Protein AF-E6MGT0-F1 (afdb_monomer_lite)

InterPro domains:
  IPR036736 ACP-like superfamily [G3DSA:1.10.1200.10] (1-79)
  IPR036736 ACP-like superfamily [SSF47336] (1-77)

Secondary structure (DSSP, 8-state):
-HHHHHHHHHHHHTTT-SSS-S--HHHHHHT--HHHHHHHHHHHHHHHT----HHHHHHHTT--HHHHHHHHHHHSPP-

Radius of gyration: 12.05 Å; chains: 1; bounding box: 27×23×33 Å

Organism: NCBI:txid887929

Structure (mmCIF, N/CA/C/O backbone):
data_AF-E6MGT0-F1
#
_entry.id   AF-E6MGT0-F1
#
loop_
_atom_site.group_PDB
_atom_site.id
_atom_site.type_symbol
_atom_site.label_atom_id
_atom_site.label_alt_id
_atom_site.label_comp_id
_atom_site.label_asym_id
_atom_site.label_entity_id
_atom_site.label_seq_id
_atom_site.pdbx_PDB_ins_code
_atom_site.Cartn_x
_atom_site.Cartn_y
_atom_site.Cartn_z
_atom_site.occupancy
_atom_site.B_iso_or_equiv
_atom_site.auth_seq_id
_atom_site.auth_comp_id
_atom_site.auth_asym_id
_atom_site.auth_atom_id
_atom_site.pdbx_PDB_model_num
ATOM 1 N N . MET A 1 1 ? 2.905 -6.796 9.908 1.00 82.56 1 MET A N 1
ATOM 2 C CA . MET A 1 1 ? 2.293 -6.392 8.631 1.00 82.56 1 MET A CA 1
ATOM 3 C C . MET A 1 1 ? 3.338 -6.140 7.549 1.00 82.56 1 MET A C 1
ATOM 5 O O . MET A 1 1 ? 3.154 -6.640 6.453 1.00 82.56 1 MET A O 1
ATOM 9 N N . LEU A 1 2 ? 4.457 -5.476 7.876 1.00 85.62 2 LEU A N 1
ATOM 10 C CA . LEU A 1 2 ? 5.582 -5.184 6.965 1.00 85.62 2 LEU A CA 1
ATOM 11 C C . LEU A 1 2 ? 5.904 -6.297 5.947 1.00 85.62 2 LEU A C 1
ATOM 13 O O . LEU A 1 2 ? 5.638 -6.112 4.767 1.00 85.62 2 LEU A O 1
ATOM 17 N N . LYS A 1 3 ? 6.349 -7.482 6.399 1.00 86.69 3 LYS A N 1
ATOM 18 C CA . LYS A 1 3 ? 6.693 -8.607 5.500 1.00 86.69 3 LYS A CA 1
ATOM 19 C C . LYS A 1 3 ? 5.572 -9.010 4.541 1.00 86.69 3 LYS A C 1
ATOM 21 O O . LYS A 1 3 ? 5.823 -9.382 3.405 1.00 86.69 3 LYS A O 1
ATOM 26 N N . GLU A 1 4 ? 4.328 -8.959 5.006 1.00 88.38 4 GLU A N 1
ATOM 27 C CA . GLU A 1 4 ? 3.177 -9.339 4.190 1.00 88.38 4 GLU A CA 1
ATOM 28 C C . GLU A 1 4 ? 2.892 -8.296 3.102 1.00 88.38 4 GLU A C 1
ATOM 30 O O . GLU A 1 4 ? 2.556 -8.657 1.977 1.00 88.38 4 GLU A O 1
ATOM 35 N N . ILE A 1 5 ? 3.045 -7.012 3.426 1.00 87.38 5 ILE A N 1
ATOM 36 C CA . ILE A 1 5 ? 2.905 -5.918 2.463 1.00 87.38 5 ILE A CA 1
ATOM 37 C C . ILE A 1 5 ? 4.051 -5.940 1.450 1.00 87.38 5 ILE A C 1
ATOM 39 O O . ILE A 1 5 ? 3.796 -5.814 0.255 1.00 87.38 5 ILE A O 1
ATOM 43 N N . GLU A 1 6 ? 5.285 -6.181 1.893 1.00 87.12 6 GLU A N 1
ATOM 44 C CA . GLU A 1 6 ? 6.435 -6.360 1.000 1.00 87.12 6 GLU A CA 1
ATOM 45 C C . GLU A 1 6 ? 6.193 -7.501 0.001 1.00 87.12 6 GLU A C 1
ATOM 47 O O . GLU A 1 6 ? 6.411 -7.337 -1.196 1.00 87.12 6 GLU A O 1
ATOM 52 N N . GLU A 1 7 ? 5.657 -8.639 0.451 1.00 87.31 7 GLU A N 1
ATOM 53 C CA . GLU A 1 7 ? 5.302 -9.750 -0.440 1.00 87.31 7 GLU A CA 1
ATOM 54 C C . GLU A 1 7 ? 4.215 -9.388 -1.463 1.00 87.31 7 GLU A C 1
ATOM 56 O O . GLU A 1 7 ? 4.254 -9.877 -2.593 1.00 87.31 7 GLU A O 1
ATOM 61 N N . ILE A 1 8 ? 3.232 -8.559 -1.095 1.00 87.50 8 ILE A N 1
ATOM 62 C CA . ILE A 1 8 ? 2.202 -8.074 -2.030 1.00 87.50 8 ILE A CA 1
ATOM 63 C C . ILE A 1 8 ? 2.839 -7.176 -3.085 1.00 87.50 8 ILE A C 1
ATOM 65 O O . ILE A 1 8 ? 2.610 -7.383 -4.276 1.00 87.50 8 ILE A O 1
ATOM 69 N N . ILE A 1 9 ? 3.667 -6.226 -2.650 1.00 85.12 9 ILE A N 1
ATOM 70 C CA . ILE A 1 9 ? 4.400 -5.315 -3.531 1.00 85.12 9 ILE A CA 1
ATOM 71 C C . ILE A 1 9 ? 5.219 -6.118 -4.552 1.00 85.12 9 ILE A C 1
ATOM 73 O O . ILE A 1 9 ? 5.086 -5.916 -5.760 1.00 85.12 9 ILE A O 1
ATOM 77 N N . LEU A 1 10 ? 5.984 -7.108 -4.085 1.00 83.56 10 LEU A N 1
ATOM 78 C CA . LEU A 1 10 ? 6.805 -7.962 -4.944 1.00 83.56 10 LEU A CA 1
ATOM 79 C C . LEU A 1 10 ? 5.970 -8.813 -5.915 1.00 83.56 10 LEU A C 1
ATOM 81 O O . LEU A 1 10 ? 6.378 -9.024 -7.056 1.00 83.56 10 LEU A O 1
ATOM 85 N N . LYS A 1 11 ? 4.786 -9.284 -5.502 1.00 81.38 11 LYS A N 1
ATOM 86 C CA . LYS A 1 11 ? 3.865 -10.032 -6.378 1.00 81.38 11 LYS A CA 1
ATOM 87 C C . LYS A 1 11 ? 3.257 -9.182 -7.487 1.00 81.38 11 LYS A C 1
ATOM 89 O O . LYS A 1 11 ? 2.935 -9.743 -8.528 1.00 81.38 11 LYS A O 1
ATOM 94 N N . ILE A 1 12 ? 3.084 -7.880 -7.272 1.00 79.62 12 ILE A N 1
ATOM 95 C CA . ILE A 1 12 ? 2.600 -6.952 -8.304 1.00 79.62 12 ILE A CA 1
ATOM 96 C C . ILE A 1 12 ? 3.742 -6.589 -9.266 1.00 79.62 12 ILE A C 1
ATOM 98 O O . ILE A 1 12 ? 3.511 -6.473 -10.466 1.00 79.62 12 ILE A O 1
ATOM 102 N N . ALA A 1 13 ? 4.979 -6.493 -8.767 1.00 72.62 13 ALA A N 1
ATOM 103 C CA . ALA A 1 13 ? 6.166 -6.222 -9.579 1.00 72.62 13 ALA A CA 1
ATOM 104 C C . ALA A 1 13 ? 6.543 -7.387 -10.523 1.00 72.62 13 ALA A C 1
ATOM 106 O O . ALA A 1 13 ? 6.831 -7.187 -11.701 1.00 72.62 13 ALA A O 1
ATOM 107 N N . ALA A 1 14 ? 6.517 -8.624 -10.017 1.00 65.31 14 ALA A N 1
ATOM 108 C CA . ALA A 1 14 ? 7.006 -9.824 -10.706 1.00 65.31 14 ALA A CA 1
ATOM 109 C C . ALA A 1 14 ? 6.340 -10.231 -12.050 1.00 65.31 14 ALA A C 1
ATOM 111 O O . ALA A 1 14 ? 7.039 -10.826 -12.871 1.00 65.31 14 ALA A O 1
ATOM 112 N N . PRO A 1 15 ? 5.039 -10.004 -12.332 1.00 60.19 15 PRO A N 1
ATOM 113 C CA . PRO A 1 15 ? 4.392 -10.592 -13.507 1.00 60.19 15 PRO A CA 1
ATOM 114 C C . PRO A 1 15 ? 4.580 -9.793 -14.804 1.00 60.19 15 PRO A C 1
ATOM 116 O O . PRO A 1 15 ? 4.211 -10.297 -15.862 1.00 60.19 15 PRO A O 1
ATOM 119 N N . GLN A 1 16 ? 5.066 -8.547 -14.745 1.00 55.53 16 GLN A N 1
ATOM 120 C CA . GLN A 1 16 ? 4.937 -7.603 -15.868 1.00 55.53 16 GLN A CA 1
ATOM 121 C C . GLN A 1 16 ? 6.225 -6.860 -16.247 1.00 55.53 16 GLN A C 1
ATOM 123 O O . GLN A 1 16 ? 6.253 -6.238 -17.306 1.00 55.53 16 GLN A O 1
ATOM 128 N N . ASP A 1 17 ? 7.286 -6.969 -15.447 1.00 53.56 17 ASP A N 1
ATOM 129 C CA . ASP A 1 17 ? 8.584 -6.355 -15.725 1.00 53.56 17 ASP A CA 1
ATOM 130 C C . ASP A 1 17 ? 9.686 -7.420 -15.726 1.00 53.56 17 ASP A C 1
ATOM 132 O O . ASP A 1 17 ? 10.306 -7.721 -14.709 1.00 53.56 17 ASP A O 1
ATOM 136 N N . THR A 1 18 ? 9.966 -7.991 -16.898 1.00 51.38 18 THR A N 1
ATOM 137 C CA . THR A 1 18 ? 11.177 -8.805 -17.109 1.00 51.38 18 THR A CA 1
ATOM 138 C C . THR A 1 18 ? 12.471 -7.985 -17.005 1.00 51.38 18 THR A C 1
ATOM 140 O O . THR A 1 18 ? 13.538 -8.578 -16.867 1.00 51.38 18 THR A O 1
ATOM 143 N N . ASP A 1 19 ? 12.373 -6.648 -17.042 1.00 50.16 19 ASP A N 1
ATOM 144 C CA . ASP A 1 19 ? 13.493 -5.700 -16.949 1.00 50.16 19 ASP A CA 1
ATOM 145 C C . ASP A 1 19 ? 13.681 -5.086 -15.545 1.00 50.16 19 ASP A C 1
ATOM 147 O O . ASP A 1 19 ? 14.735 -4.506 -15.272 1.00 50.16 19 ASP A O 1
ATOM 151 N N . LEU A 1 20 ? 12.727 -5.254 -14.615 1.00 51.84 20 LEU A N 1
ATOM 152 C CA . LEU A 1 20 ? 12.943 -4.928 -13.199 1.00 51.84 20 LEU A CA 1
ATOM 153 C C . LEU A 1 20 ? 13.679 -6.093 -12.539 1.00 51.84 20 LEU A C 1
ATOM 155 O O . LEU A 1 20 ? 13.106 -6.963 -11.884 1.00 51.84 20 LEU A O 1
ATOM 159 N N . ILE A 1 21 ? 14.993 -6.101 -12.743 1.00 49.47 21 ILE A N 1
ATOM 160 C CA . ILE A 1 21 ? 15.952 -6.908 -11.993 1.00 49.47 21 ILE A CA 1
ATOM 161 C C . ILE A 1 21 ? 15.649 -6.725 -10.501 1.00 49.47 21 ILE A C 1
ATOM 163 O O . ILE A 1 21 ? 15.885 -5.647 -9.967 1.00 49.47 21 ILE A O 1
ATOM 167 N N . ALA A 1 22 ? 15.101 -7.768 -9.867 1.00 53.38 22 ALA A N 1
ATOM 168 C CA . ALA A 1 22 ? 15.002 -7.977 -8.420 1.00 53.38 22 ALA A CA 1
ATOM 169 C C . ALA A 1 22 ? 15.011 -6.683 -7.579 1.00 53.38 22 ALA A C 1
ATOM 171 O O . ALA A 1 22 ? 15.953 -6.427 -6.833 1.00 53.38 22 ALA A O 1
ATOM 172 N N . CYS A 1 23 ? 13.981 -5.855 -7.727 1.00 60.09 23 CYS A N 1
ATOM 173 C CA . CYS A 1 23 ? 13.817 -4.662 -6.910 1.00 60.09 23 CYS A CA 1
ATOM 174 C C . CYS A 1 23 ? 13.086 -5.057 -5.628 1.00 60.09 23 CYS A C 1
ATOM 176 O O . CYS A 1 23 ? 11.985 -5.604 -5.674 1.00 60.09 23 CYS A O 1
ATOM 178 N N . ASP A 1 24 ? 13.719 -4.823 -4.482 1.00 78.44 24 ASP A N 1
ATOM 179 C CA . ASP A 1 24 ? 13.055 -4.867 -3.183 1.00 78.44 24 ASP A CA 1
ATOM 180 C C . ASP A 1 24 ? 11.828 -3.928 -3.154 1.00 78.44 24 ASP A C 1
ATOM 182 O O . ASP A 1 24 ? 11.625 -3.094 -4.043 1.00 78.44 24 ASP A O 1
ATOM 186 N N . ALA A 1 25 ? 10.979 -4.070 -2.134 1.00 82.94 25 ALA A N 1
ATOM 187 C CA . ALA A 1 25 ? 9.734 -3.310 -2.044 1.00 82.94 25 ALA A CA 1
ATOM 188 C C . ALA A 1 25 ? 9.951 -1.786 -2.104 1.00 82.94 25 ALA A C 1
ATOM 190 O O . ALA A 1 25 ? 9.120 -1.087 -2.680 1.00 82.94 25 ALA A O 1
ATOM 191 N N . GLN A 1 26 ? 11.071 -1.278 -1.574 1.00 83.88 26 GLN A N 1
ATOM 192 C CA . GLN A 1 26 ? 11.389 0.149 -1.609 1.00 83.88 26 GLN A CA 1
ATOM 193 C C . GLN A 1 26 ? 11.704 0.599 -3.031 1.00 83.88 26 GLN A C 1
ATOM 195 O O . GLN A 1 26 ? 11.101 1.547 -3.525 1.00 83.88 26 GLN A O 1
ATOM 200 N N . SER A 1 27 ? 12.560 -0.145 -3.726 1.00 79.75 27 SER A N 1
ATOM 201 C CA . SER A 1 27 ? 12.903 0.128 -5.122 1.00 79.75 27 SER A CA 1
ATOM 202 C C . SER A 1 27 ? 11.670 0.119 -6.042 1.00 79.75 27 SER A C 1
ATOM 204 O O . SER A 1 27 ? 11.599 0.908 -6.986 1.00 79.75 27 SER A O 1
ATOM 206 N N . TYR A 1 28 ? 10.671 -0.729 -5.768 1.00 80.75 28 TYR A N 1
ATOM 207 C CA . TYR A 1 28 ? 9.396 -0.703 -6.494 1.00 80.75 28 TYR A CA 1
ATOM 208 C C . TYR A 1 28 ? 8.570 0.558 -6.192 1.00 80.75 28 TYR A C 1
ATOM 210 O O . TYR A 1 28 ? 8.058 1.178 -7.124 1.00 80.75 28 TYR A O 1
ATOM 218 N N . LEU A 1 29 ? 8.462 0.960 -4.917 1.00 82.75 29 LEU A N 1
ATOM 219 C CA . LEU A 1 29 ? 7.774 2.195 -4.509 1.00 82.75 29 LEU A CA 1
ATOM 220 C C . LEU A 1 29 ? 8.416 3.458 -5.100 1.00 82.75 29 LEU A C 1
ATOM 222 O O . LEU A 1 29 ? 7.700 4.368 -5.512 1.00 82.75 29 LEU A O 1
ATOM 226 N N . ASP A 1 30 ? 9.740 3.489 -5.223 1.00 80.81 30 ASP A N 1
ATOM 227 C CA . ASP A 1 30 ? 10.461 4.646 -5.765 1.00 80.81 30 ASP A CA 1
ATOM 228 C C . ASP A 1 30 ? 10.254 4.828 -7.281 1.00 80.81 30 ASP A C 1
ATOM 230 O O . ASP A 1 30 ? 10.359 5.939 -7.801 1.00 80.81 30 ASP A O 1
ATOM 234 N N . ASN A 1 31 ? 9.942 3.746 -8.005 1.00 77.19 31 ASN A N 1
ATOM 235 C CA . ASN A 1 31 ? 9.770 3.742 -9.466 1.00 77.19 31 ASN A CA 1
ATOM 236 C C . ASN A 1 31 ? 8.301 3.605 -9.899 1.00 77.19 31 ASN A C 1
ATOM 238 O O . ASN A 1 31 ? 7.986 3.293 -11.052 1.00 77.19 31 ASN A O 1
ATOM 242 N N . LEU A 1 32 ? 7.386 3.825 -8.963 1.00 78.88 32 LEU A N 1
ATOM 243 C CA . LEU A 1 32 ? 5.979 3.511 -9.113 1.00 78.88 32 LEU A CA 1
ATOM 244 C C . LEU A 1 32 ? 5.264 4.602 -9.923 1.00 78.88 32 LEU A C 1
ATOM 246 O O . LEU A 1 32 ? 5.193 5.765 -9.532 1.00 78.88 32 LEU A O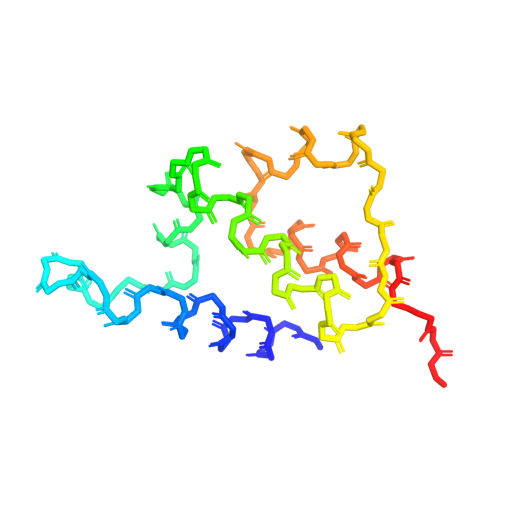 1
ATOM 250 N N . ASN A 1 33 ? 4.709 4.230 -11.077 1.00 81.75 33 ASN A N 1
ATOM 251 C CA . ASN A 1 33 ? 3.867 5.139 -11.857 1.00 81.75 33 ASN A CA 1
ATOM 252 C C . ASN A 1 33 ? 2.423 5.170 -11.320 1.00 81.75 33 ASN A C 1
ATOM 254 O O . ASN A 1 33 ? 2.001 4.312 -10.545 1.00 81.75 33 ASN A O 1
ATOM 258 N N . SER A 1 34 ? 1.628 6.142 -11.770 1.00 82.00 34 SER A N 1
ATOM 259 C CA . SER A 1 34 ? 0.258 6.346 -11.279 1.00 82.00 34 SER A CA 1
ATOM 260 C C . SER A 1 34 ? -0.676 5.145 -11.485 1.00 82.00 34 SER A C 1
ATOM 262 O O . SER A 1 34 ? -1.525 4.896 -10.633 1.00 82.00 34 SER A O 1
ATOM 264 N N . LEU A 1 35 ? -0.522 4.372 -12.566 1.00 84.12 35 LEU A N 1
ATOM 265 C CA . LEU A 1 35 ? -1.331 3.168 -12.808 1.00 84.12 35 LEU A CA 1
ATOM 266 C C . LEU A 1 35 ? -0.963 2.045 -11.836 1.00 84.12 35 LEU A C 1
ATOM 268 O O . LEU A 1 35 ? -1.844 1.430 -11.239 1.00 84.12 35 LEU A O 1
ATOM 272 N N . ARG A 1 36 ? 0.339 1.824 -11.635 1.00 81.06 36 ARG A N 1
ATOM 273 C CA . ARG A 1 36 ? 0.863 0.846 -10.674 1.00 81.06 36 ARG A CA 1
ATOM 274 C C . ARG A 1 36 ? 0.465 1.194 -9.248 1.00 81.06 36 ARG A C 1
ATOM 276 O O . ARG A 1 36 ? 0.200 0.299 -8.450 1.00 81.06 36 ARG A O 1
ATOM 283 N N . PHE A 1 37 ? 0.397 2.486 -8.936 1.00 86.31 37 PHE A N 1
ATO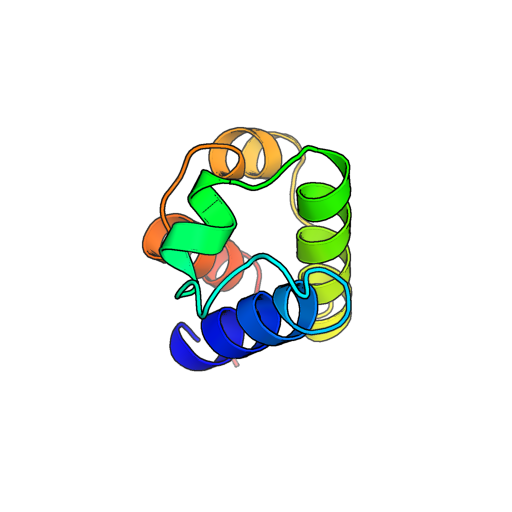M 284 C CA . PHE A 1 37 ? 0.004 2.947 -7.613 1.00 86.31 37 PHE A CA 1
ATOM 285 C C . PHE A 1 37 ? -1.454 2.583 -7.344 1.00 86.31 37 PHE A C 1
ATOM 287 O O . PHE A 1 37 ? -1.763 1.996 -6.312 1.00 86.31 37 PHE A O 1
ATOM 294 N N . ILE A 1 38 ? -2.337 2.833 -8.313 1.00 88.00 38 ILE A N 1
ATOM 295 C CA . ILE A 1 38 ? -3.752 2.455 -8.221 1.00 88.00 38 ILE A CA 1
ATOM 296 C C . ILE A 1 38 ? -3.916 0.933 -8.088 1.00 88.00 38 ILE A C 1
ATOM 298 O O . ILE A 1 38 ? -4.716 0.483 -7.269 1.00 88.00 38 ILE A O 1
ATOM 302 N N . GLU A 1 39 ? -3.156 0.139 -8.849 1.00 87.75 39 GLU A N 1
ATOM 303 C CA . GLU A 1 39 ? -3.163 -1.329 -8.755 1.00 87.75 39 GLU A CA 1
AT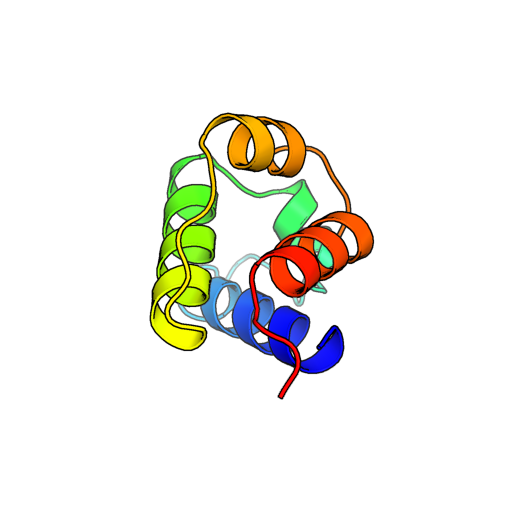OM 304 C C . GLU A 1 39 ? -2.763 -1.806 -7.348 1.00 87.75 39 GLU A C 1
ATOM 306 O O . GLU A 1 39 ? -3.501 -2.572 -6.727 1.00 87.75 39 GLU A O 1
ATOM 311 N N . LEU A 1 40 ? -1.655 -1.290 -6.803 1.00 89.12 40 LEU A N 1
ATOM 312 C CA . LEU A 1 40 ? -1.198 -1.607 -5.446 1.00 89.12 40 LEU A CA 1
ATOM 313 C C . LEU A 1 40 ? -2.246 -1.256 -4.388 1.00 89.12 40 LEU A C 1
ATOM 315 O O . LEU A 1 40 ? -2.555 -2.084 -3.531 1.00 89.12 40 LEU A O 1
ATOM 319 N N . ILE A 1 41 ? -2.814 -0.054 -4.461 1.00 91.75 41 ILE A N 1
ATOM 320 C CA . ILE A 1 41 ? -3.846 0.393 -3.523 1.00 91.75 41 ILE A CA 1
ATOM 321 C C . ILE A 1 41 ? -5.079 -0.508 -3.601 1.00 91.75 41 ILE A C 1
ATOM 323 O O . ILE A 1 41 ? -5.571 -0.944 -2.565 1.00 91.75 41 ILE A O 1
ATOM 327 N N . THR A 1 42 ? -5.523 -0.858 -4.809 1.00 91.62 42 THR A N 1
ATOM 328 C CA . THR A 1 42 ? -6.694 -1.724 -5.013 1.00 91.62 42 THR A CA 1
ATOM 329 C C . THR A 1 42 ? -6.482 -3.098 -4.375 1.00 91.62 42 THR A C 1
ATOM 331 O O . THR A 1 42 ? -7.340 -3.567 -3.632 1.00 91.62 42 THR A O 1
ATOM 334 N N . VAL A 1 43 ? -5.314 -3.716 -4.585 1.00 92.12 43 VAL A N 1
ATOM 335 C CA . VAL A 1 43 ? -4.989 -5.029 -4.000 1.00 92.12 43 VAL A CA 1
ATOM 336 C C . VAL A 1 43 ? -4.962 -4.978 -2.469 1.00 92.12 43 VAL A C 1
ATOM 338 O O . VAL A 1 43 ? -5.424 -5.909 -1.810 1.00 92.12 43 VAL A O 1
ATOM 341 N N . ILE A 1 44 ? -4.426 -3.904 -1.885 1.00 92.12 44 ILE A N 1
ATOM 342 C CA . ILE A 1 44 ? -4.378 -3.729 -0.428 1.00 92.12 44 ILE A CA 1
ATOM 343 C C . ILE A 1 44 ? -5.784 -3.520 0.148 1.00 92.12 44 ILE A C 1
ATOM 345 O O . ILE A 1 44 ? -6.126 -4.156 1.147 1.00 92.12 44 ILE A O 1
ATOM 349 N N . GLU A 1 45 ? -6.607 -2.683 -0.485 1.00 93.44 45 GLU A N 1
ATOM 350 C CA . GLU A 1 45 ? -7.998 -2.456 -0.079 1.00 93.44 45 GLU A CA 1
ATOM 351 C C . GLU A 1 45 ? -8.817 -3.749 -0.101 1.00 93.44 45 GLU A C 1
ATOM 353 O O . GLU A 1 45 ? -9.482 -4.067 0.883 1.00 93.44 45 GLU A O 1
ATOM 358 N N . GLU A 1 46 ? -8.718 -4.531 -1.179 1.00 93.00 46 GLU A N 1
ATOM 359 C CA . GLU A 1 46 ? -9.410 -5.817 -1.304 1.00 93.00 46 GLU A CA 1
ATOM 360 C C . GLU A 1 46 ? -8.923 -6.841 -0.276 1.00 93.00 46 GLU A C 1
ATOM 362 O O . GLU A 1 46 ? -9.727 -7.563 0.316 1.00 93.00 46 GLU A O 1
ATOM 367 N N . LYS A 1 47 ? -7.608 -6.913 -0.041 1.00 91.81 47 LYS A N 1
ATOM 368 C CA . LYS A 1 47 ? -7.029 -7.898 0.877 1.00 91.81 47 LYS A CA 1
ATOM 369 C C . LYS A 1 47 ? -7.449 -7.670 2.325 1.00 91.81 47 LYS A C 1
ATOM 371 O O . LYS A 1 47 ? -7.678 -8.639 3.050 1.00 91.81 47 LYS A O 1
ATOM 376 N N . TYR A 1 48 ? -7.475 -6.413 2.756 1.00 91.31 48 TYR A N 1
ATOM 377 C CA . TYR A 1 48 ? -7.752 -6.066 4.147 1.00 91.31 48 TYR A CA 1
ATOM 378 C C . TYR A 1 48 ? -9.190 -5.592 4.390 1.00 91.31 48 TYR A C 1
ATOM 380 O O . TYR A 1 48 ? -9.529 -5.324 5.540 1.00 91.31 48 TYR A O 1
ATOM 388 N N . ASP A 1 49 ? -10.023 -5.532 3.347 1.00 93.31 49 ASP A N 1
ATOM 389 C CA . ASP A 1 49 ?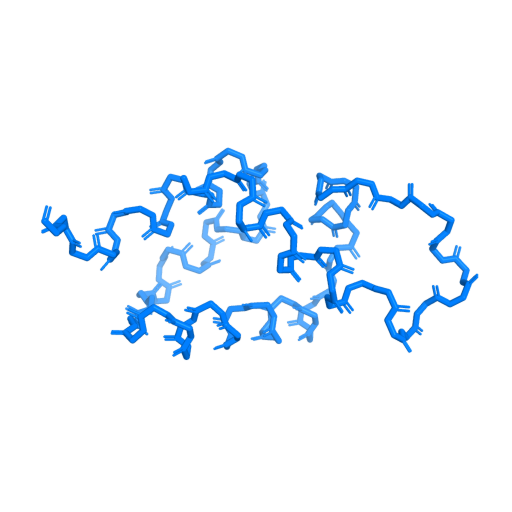 -11.390 -4.991 3.386 1.00 93.31 49 ASP A CA 1
ATOM 390 C C . ASP A 1 49 ? -11.428 -3.566 3.971 1.00 93.31 49 ASP A C 1
ATOM 392 O O . ASP A 1 49 ? -12.200 -3.236 4.872 1.00 93.31 49 ASP A O 1
ATOM 396 N N . ILE A 1 50 ? -10.524 -2.718 3.472 1.00 93.25 50 ILE A N 1
ATOM 397 C CA . ILE A 1 50 ? -10.369 -1.317 3.885 1.00 93.25 50 ILE A CA 1
ATOM 398 C C . ILE A 1 50 ? -10.600 -0.370 2.707 1.00 93.25 50 ILE A C 1
ATOM 400 O O . ILE A 1 50 ? -10.591 -0.777 1.548 1.00 93.25 50 ILE A O 1
ATOM 404 N N . ARG A 1 51 ? -10.782 0.920 3.004 1.00 93.44 51 ARG A N 1
ATOM 405 C CA . ARG A 1 51 ? -10.821 1.996 2.006 1.00 9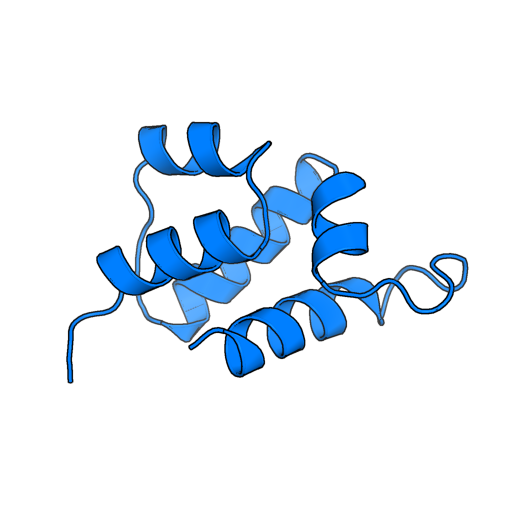3.44 51 ARG A CA 1
ATOM 406 C C . ARG A 1 51 ? -9.974 3.166 2.468 1.00 93.44 51 ARG A C 1
ATOM 408 O O . ARG A 1 51 ? -10.256 3.731 3.523 1.00 93.44 51 ARG A O 1
ATOM 415 N N . PHE A 1 52 ? -8.964 3.535 1.690 1.00 92.44 52 PHE A N 1
ATOM 416 C CA . PHE A 1 52 ? -8.118 4.678 2.007 1.00 92.44 52 PHE A CA 1
ATOM 417 C C . PHE A 1 52 ? -8.836 5.993 1.710 1.00 92.44 52 PHE A C 1
ATOM 419 O O . PHE A 1 52 ? -9.539 6.138 0.709 1.00 92.44 52 PHE A O 1
ATOM 426 N N . ALA A 1 53 ? -8.619 7.000 2.555 1.00 91.88 53 ALA A N 1
ATOM 427 C CA . ALA A 1 53 ? -9.005 8.361 2.222 1.00 91.88 53 ALA A CA 1
ATOM 428 C C . ALA A 1 53 ? -8.079 8.927 1.133 1.00 91.88 53 ALA A C 1
ATOM 430 O O . ALA A 1 53 ? -6.861 8.746 1.180 1.00 91.88 53 ALA A O 1
ATOM 431 N N . ASN A 1 54 ? -8.642 9.699 0.197 1.00 87.31 54 ASN A N 1
ATOM 432 C CA . ASN A 1 54 ? -7.880 10.354 -0.876 1.00 87.31 54 ASN A CA 1
ATOM 433 C C . ASN A 1 54 ? -6.692 11.181 -0.351 1.00 87.31 54 ASN A C 1
ATOM 435 O O . ASN A 1 54 ? -5.640 11.222 -0.983 1.00 87.31 54 ASN A O 1
ATOM 439 N N . GLU A 1 55 ? -6.845 11.822 0.811 1.00 88.50 55 GLU A N 1
ATOM 440 C CA . GLU A 1 55 ? -5.782 12.616 1.439 1.00 88.50 55 GLU A CA 1
ATOM 441 C C . GLU A 1 55 ? -4.577 11.770 1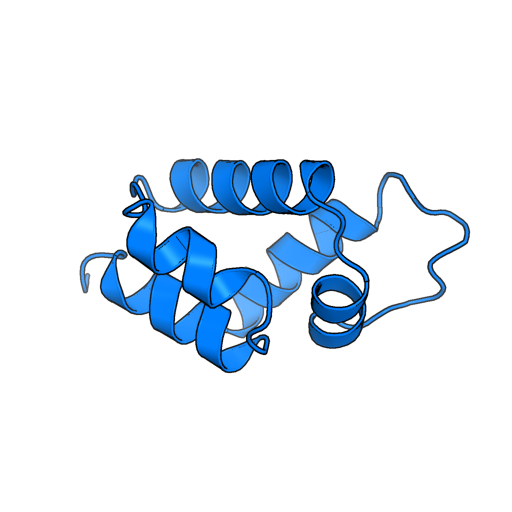.869 1.00 88.50 55 GLU A C 1
ATOM 443 O O . GLU A 1 55 ? -3.444 12.244 1.806 1.00 88.50 55 GLU A O 1
ATOM 448 N N . ASP A 1 56 ? -4.802 10.526 2.296 1.00 88.81 56 ASP A N 1
ATOM 449 C CA . ASP A 1 56 ? -3.721 9.617 2.670 1.00 88.81 56 ASP A CA 1
ATOM 450 C C . ASP A 1 56 ? -3.075 8.996 1.428 1.00 88.81 56 ASP A C 1
ATOM 452 O O . ASP A 1 56 ? -1.853 8.889 1.379 1.00 88.81 56 ASP A O 1
ATOM 456 N N . LEU A 1 57 ? -3.850 8.711 0.375 1.00 87.00 57 LEU A N 1
ATOM 457 C CA . LEU A 1 57 ? -3.305 8.268 -0.915 1.00 87.00 57 LEU A CA 1
ATOM 458 C C . LEU A 1 57 ? -2.318 9.284 -1.510 1.00 87.00 57 LEU A C 1
ATOM 460 O O . LEU A 1 57 ? -1.267 8.899 -2.017 1.00 87.00 57 LEU A O 1
ATOM 464 N N . MET A 1 58 ? -2.609 10.585 -1.399 1.00 82.19 58 MET A N 1
ATOM 465 C CA . MET A 1 58 ? -1.693 11.638 -1.858 1.00 82.19 58 MET A CA 1
ATOM 466 C C . MET A 1 58 ? -0.373 11.670 -1.077 1.00 82.19 58 MET A C 1
ATOM 468 O O . MET A 1 58 ? 0.656 12.023 -1.646 1.00 82.19 58 MET A O 1
ATOM 472 N N . LYS A 1 59 ? -0.384 11.296 0.208 1.00 81.81 59 LYS A N 1
ATOM 473 C CA . LYS A 1 59 ? 0.831 11.224 1.040 1.00 81.81 59 LYS A CA 1
ATOM 474 C C . LYS A 1 59 ? 1.667 9.986 0.729 1.00 81.81 59 LYS A C 1
ATOM 476 O O . LYS A 1 59 ? 2.884 10.030 0.856 1.00 81.81 59 LYS A O 1
ATOM 481 N N . LEU A 1 60 ? 1.018 8.901 0.307 1.00 80.88 60 LEU A N 1
ATOM 482 C CA . LEU A 1 60 ? 1.680 7.650 -0.057 1.00 80.88 60 LEU A CA 1
ATOM 483 C C . LEU A 1 60 ? 2.461 7.737 -1.372 1.00 80.88 60 LEU A C 1
ATOM 485 O O . LEU A 1 60 ? 3.431 7.008 -1.535 1.00 80.88 60 LEU A O 1
ATOM 489 N N . ALA A 1 61 ? 2.097 8.650 -2.279 1.00 69.19 61 ALA A N 1
ATOM 490 C CA . ALA A 1 61 ? 2.722 8.811 -3.598 1.00 69.19 61 ALA A CA 1
ATOM 491 C C . ALA A 1 61 ? 4.181 9.337 -3.583 1.00 69.19 61 ALA A C 1
ATOM 493 O O . ALA A 1 61 ? 4.719 9.695 -4.628 1.00 69.19 61 ALA A O 1
ATOM 494 N N . GLY A 1 62 ? 4.823 9.400 -2.415 1.00 68.00 62 GLY A N 1
ATOM 495 C CA . GLY A 1 62 ? 6.235 9.760 -2.252 1.00 68.00 62 GLY A CA 1
ATOM 496 C C . GLY A 1 62 ? 6.826 9.350 -0.899 1.00 68.00 62 GLY A C 1
ATOM 497 O O . GLY A 1 62 ? 7.845 9.906 -0.496 1.00 68.00 62 GLY A O 1
ATOM 498 N N . GLY A 1 63 ? 6.158 8.441 -0.179 1.00 74.62 63 GLY A N 1
ATOM 499 C CA . GLY A 1 63 ? 6.627 7.893 1.097 1.00 74.62 63 GLY A CA 1
ATOM 500 C C . GLY A 1 63 ? 7.381 6.574 0.914 1.00 74.62 63 GLY A C 1
ATOM 501 O O . GLY A 1 63 ? 7.278 5.930 -0.129 1.00 74.62 63 GLY A O 1
ATOM 502 N N . GLY A 1 64 ? 8.133 6.162 1.937 1.00 83.00 64 GLY A N 1
ATOM 503 C CA . GLY A 1 64 ? 8.837 4.873 1.936 1.00 83.00 64 GLY A CA 1
ATOM 504 C C . GLY A 1 64 ? 7.930 3.678 2.255 1.00 83.00 64 GLY A C 1
ATOM 505 O O . GLY A 1 64 ? 6.757 3.840 2.601 1.00 83.00 64 GLY A O 1
ATOM 506 N N . VAL A 1 65 ? 8.491 2.463 2.210 1.00 85.25 65 VAL A N 1
ATOM 507 C CA . VAL A 1 65 ? 7.782 1.221 2.591 1.00 85.25 65 VAL A CA 1
ATOM 508 C C . VAL A 1 65 ? 7.223 1.313 4.010 1.00 85.25 65 VAL A C 1
ATOM 510 O O . VAL A 1 65 ? 6.078 0.926 4.241 1.00 85.25 65 VAL A O 1
ATOM 513 N N . ASP A 1 66 ? 7.987 1.872 4.948 1.00 86.88 66 ASP A N 1
ATOM 514 C CA . ASP A 1 66 ? 7.547 2.030 6.336 1.00 86.88 66 ASP A CA 1
ATOM 515 C C . ASP A 1 66 ? 6.324 2.953 6.450 1.00 86.88 66 ASP A C 1
ATOM 517 O O . ASP A 1 66 ? 5.364 2.623 7.146 1.00 86.88 66 ASP A O 1
ATOM 521 N N . ASP A 1 67 ? 6.301 4.079 5.730 1.00 87.62 67 ASP A N 1
ATOM 522 C CA . ASP A 1 67 ? 5.155 5.002 5.718 1.00 87.62 67 ASP A CA 1
ATOM 523 C C . ASP A 1 67 ? 3.917 4.355 5.098 1.00 87.62 67 ASP A C 1
ATOM 525 O O . ASP A 1 67 ? 2.789 4.551 5.573 1.00 87.62 67 ASP A O 1
ATOM 529 N N . PHE A 1 68 ? 4.131 3.557 4.050 1.00 88.56 68 PHE A N 1
ATOM 530 C CA . PHE A 1 68 ? 3.080 2.785 3.412 1.00 88.56 68 PHE A CA 1
ATOM 531 C C . PHE A 1 68 ? 2.471 1.789 4.396 1.00 88.56 68 PHE A C 1
ATOM 533 O O . PHE A 1 68 ? 1.265 1.818 4.636 1.00 88.56 68 PHE A O 1
ATOM 540 N N . VAL A 1 69 ? 3.303 0.975 5.046 1.00 89.94 69 VAL A N 1
ATOM 541 C CA . VAL A 1 69 ? 2.875 -0.034 6.024 1.00 89.94 69 VAL A CA 1
ATOM 542 C C . VAL A 1 69 ? 2.172 0.607 7.212 1.00 89.94 69 VAL A C 1
ATOM 544 O O . VAL A 1 69 ? 1.070 0.186 7.552 1.00 89.94 69 VAL A O 1
ATOM 547 N N . ASN A 1 70 ? 2.744 1.667 7.786 1.00 90.00 70 ASN A N 1
ATOM 548 C CA . ASN A 1 70 ? 2.129 2.416 8.882 1.00 90.00 70 ASN A CA 1
ATOM 549 C C . ASN A 1 70 ? 0.765 2.991 8.478 1.00 90.00 70 ASN A C 1
ATOM 551 O O . ASN A 1 70 ? -0.153 3.088 9.291 1.00 90.00 70 ASN A O 1
ATOM 555 N N . THR A 1 71 ? 0.604 3.391 7.217 1.00 90.38 71 THR A N 1
ATOM 556 C CA . THR A 1 71 ? -0.687 3.851 6.704 1.00 90.38 71 THR A CA 1
ATOM 557 C C . THR A 1 71 ? -1.674 2.707 6.582 1.00 90.38 71 THR A C 1
ATOM 559 O O . THR A 1 71 ? -2.786 2.859 7.068 1.00 90.38 71 THR A O 1
ATOM 562 N N . VAL A 1 72 ? -1.284 1.557 6.032 1.00 90.31 72 VAL A N 1
ATOM 563 C CA . VAL A 1 72 ? -2.163 0.379 5.991 1.00 90.31 72 VAL A CA 1
ATOM 564 C C . VAL A 1 72 ? -2.589 -0.030 7.404 1.00 90.31 72 VAL A C 1
ATOM 566 O O . VAL A 1 72 ? -3.781 -0.177 7.662 1.00 90.31 72 VAL A O 1
ATOM 569 N N . GLU A 1 73 ? -1.653 -0.105 8.352 1.00 90.75 73 GLU A N 1
ATOM 570 C CA . GLU A 1 73 ? -1.921 -0.481 9.748 1.00 90.75 73 GLU A CA 1
ATOM 571 C C . GLU A 1 73 ? -2.949 0.428 10.440 1.00 90.75 73 GLU A C 1
ATOM 573 O O . GLU A 1 73 ? -3.708 -0.050 11.279 1.00 90.75 73 GLU A O 1
ATOM 578 N N . ARG A 1 74 ? -3.039 1.714 10.073 1.00 90.88 74 ARG A N 1
ATOM 579 C CA . ARG A 1 74 ? -4.057 2.635 10.619 1.00 90.88 74 ARG A CA 1
ATOM 580 C C . ARG A 1 74 ? -5.483 2.304 10.175 1.00 90.88 74 ARG A C 1
ATOM 582 O O . ARG A 1 74 ? -6.426 2.658 10.879 1.00 90.88 74 ARG A O 1
ATOM 589 N N . TYR A 1 75 ? -5.639 1.684 9.009 1.00 91.12 75 TYR A N 1
ATOM 590 C CA . TYR A 1 75 ? -6.940 1.342 8.433 1.00 91.12 75 TYR A CA 1
ATOM 591 C C . TYR A 1 75 ? -7.350 -0.095 8.744 1.00 91.12 75 TYR A C 1
ATOM 593 O O . TYR A 1 75 ? -8.543 -0.385 8.819 1.00 91.12 75 TYR A O 1
ATOM 601 N N . VAL A 1 76 ? -6.379 -0.991 8.936 1.00 88.69 76 VAL A N 1
ATOM 602 C CA . VAL A 1 76 ? -6.657 -2.372 9.323 1.00 88.69 76 VAL A CA 1
ATOM 603 C C . VAL A 1 76 ? -7.101 -2.394 10.788 1.00 88.69 76 VAL A C 1
ATOM 605 O O . VAL A 1 76 ? -6.319 -2.028 11.667 1.00 88.69 76 VAL A O 1
ATOM 608 N N . PRO A 1 77 ? -8.334 -2.831 11.097 1.00 76.62 77 PRO A N 1
ATOM 609 C CA . PRO A 1 77 ? -8.783 -2.916 12.478 1.00 76.62 77 PRO A CA 1
ATOM 610 C C . PRO A 1 77 ? -7.886 -3.882 13.259 1.00 76.62 77 PRO A C 1
ATOM 612 O O . PRO A 1 77 ? -7.611 -4.997 12.805 1.00 76.62 77 PRO A O 1
ATOM 615 N N . ALA A 1 78 ? -7.437 -3.454 14.442 1.00 65.06 78 ALA A N 1
ATOM 616 C CA . ALA A 1 78 ? -6.730 -4.327 15.370 1.00 65.06 78 ALA A CA 1
ATOM 617 C C . ALA A 1 78 ? -7.631 -5.532 15.685 1.00 65.06 78 ALA A C 1
ATOM 619 O O . ALA A 1 78 ? -8.739 -5.360 16.198 1.00 65.06 78 ALA A O 1
ATOM 620 N N . LYS A 1 79 ? -7.181 -6.730 15.305 1.00 54.03 79 LYS A N 1
ATOM 621 C CA . LYS A 1 79 ? -7.838 -7.986 15.677 1.00 54.03 79 LYS A CA 1
ATOM 622 C C . LYS A 1 79 ? -7.640 -8.290 17.154 1.00 54.03 79 LYS A C 1
ATOM 624 O O . LYS A 1 79 ? -6.519 -8.042 17.652 1.00 54.03 79 LYS A O 1
#

Sequence (79 aa):
MLKEIEEIILKIAAPQDTDLIACDAQSYLDNLNSLRFIELITVIEEKYDIRFANEDLMKLAGGGVDDFVNTVERYVPAK

Foldseek 3Di:
DLVVLQVLQVVLVPPPPPPPDDDGSQSSLVVADPVNLVVSQVVLCVVQVFDDDPVLSVVSSPDGSVSVVVRSVVGRDDD

pLDDT: mean 81.14, std 12.15, range [49.47, 93.44]